Protein AF-A0A4P9UTI0-F1 (afdb_monomer_lite)

Foldseek 3Di:
DDDDDDDDPPCPPPDADPDDDDPVFWDKAFQQDVVRPTDPDPVGIDTDGPVLRVVCPRPHPVVSCVVVVPPDD

Organism: Methylotuvimicrobium buryatense (NCBI:txid95641)

Secondary structure (DSSP, 8-state):
----PPPP---------SS---TT-EEEEESS-GGGT--SSGGGEEEEEHHHHHHHTTS-HHHHHHHHTT---

pLDDT: mean 79.93, std 19.51, range [38.47, 97.69]

InterPro domains:
  IPR002711 HNH endonuclease [PF01844] (27-59)
  IPR003615 HNH nuclease [cd00085] (27-57)

Structure (mmCIF, N/CA/C/O backbone):
data_AF-A0A4P9UTI0-F1
#
_entry.id   AF-A0A4P9UTI0-F1
#
loop_
_atom_site.group_PDB
_atom_site.id
_atom_site.type_symbol
_atom_site.label_atom_id
_atom_site.label_alt_id
_atom_site.label_comp_id
_atom_site.label_asym_id
_atom_site.label_entity_id
_atom_site.label_seq_id
_atom_site.pdbx_PDB_ins_code
_atom_site.Cartn_x
_atom_site.Cartn_y
_atom_site.Cartn_z
_atom_site.occupancy
_atom_site.B_iso_or_equiv
_atom_site.auth_seq_id
_atom_site.auth_comp_id
_atom_site.auth_asym_id
_atom_site.auth_atom_id
_atom_site.pdbx_PDB_model_num
ATOM 1 N N . MET A 1 1 ? 7.228 -41.452 -22.437 1.00 41.12 1 MET A N 1
ATOM 2 C CA . MET A 1 1 ? 5.819 -41.022 -22.575 1.00 41.12 1 MET A CA 1
ATOM 3 C C . MET A 1 1 ? 5.814 -39.515 -22.778 1.00 41.12 1 MET A C 1
ATOM 5 O O . MET A 1 1 ? 6.304 -38.809 -21.909 1.00 41.12 1 MET A O 1
ATOM 9 N N . LYS A 1 2 ? 5.384 -39.024 -23.946 1.00 39.69 2 LYS A N 1
ATOM 10 C CA . LYS A 1 2 ? 5.226 -37.583 -24.185 1.00 39.69 2 LYS A CA 1
ATOM 11 C C . LYS A 1 2 ? 3.828 -37.199 -23.709 1.00 39.69 2 LYS A C 1
ATOM 13 O O . LYS A 1 2 ? 2.853 -37.679 -24.275 1.00 39.69 2 LYS A O 1
ATOM 18 N N . VAL A 1 3 ? 3.736 -36.403 -22.650 1.00 38.47 3 VAL A N 1
ATOM 19 C CA . VAL A 1 3 ? 2.462 -35.814 -22.228 1.00 38.47 3 VAL A CA 1
ATOM 20 C C . VAL A 1 3 ? 2.280 -34.542 -23.044 1.00 38.47 3 VAL A C 1
ATOM 22 O O . VAL A 1 3 ? 3.014 -33.575 -22.861 1.00 38.47 3 VAL A O 1
ATOM 25 N N . GLN A 1 4 ? 1.344 -34.572 -23.989 1.00 41.44 4 GLN A N 1
ATOM 26 C CA . GLN A 1 4 ? 0.916 -33.383 -24.714 1.00 41.44 4 GLN A CA 1
ATOM 27 C C . GLN A 1 4 ? -0.084 -32.639 -23.824 1.00 41.44 4 GLN A C 1
ATOM 29 O O . GLN A 1 4 ? -1.200 -33.110 -23.620 1.00 41.44 4 GLN A O 1
ATOM 34 N N . ILE A 1 5 ? 0.324 -31.503 -23.257 1.00 50.34 5 ILE A N 1
ATOM 35 C CA . ILE A 1 5 ? -0.590 -30.606 -22.540 1.00 50.34 5 ILE A CA 1
ATOM 36 C C . ILE A 1 5 ? -1.269 -29.723 -23.601 1.00 50.34 5 ILE A C 1
ATOM 38 O O . ILE A 1 5 ? -0.551 -29.079 -24.371 1.00 50.34 5 ILE A O 1
ATOM 42 N N . PRO A 1 6 ? -2.612 -29.697 -23.702 1.00 46.31 6 PRO A N 1
ATOM 43 C CA . PRO A 1 6 ? -3.296 -28.825 -24.649 1.00 46.31 6 PRO A CA 1
ATOM 44 C C . PRO A 1 6 ? -3.081 -27.358 -24.257 1.00 46.31 6 PRO A C 1
ATOM 46 O O . PRO A 1 6 ? -3.178 -26.997 -23.081 1.00 46.31 6 PRO A O 1
ATOM 49 N N . ALA A 1 7 ? -2.768 -26.516 -25.242 1.00 53.44 7 ALA A N 1
ATOM 50 C CA . ALA A 1 7 ? -2.712 -25.074 -25.054 1.00 53.44 7 ALA A CA 1
ATOM 51 C C . ALA A 1 7 ? -4.120 -24.578 -24.698 1.00 53.44 7 ALA A C 1
ATOM 53 O O . ALA A 1 7 ? -5.073 -24.858 -25.420 1.00 53.44 7 ALA A O 1
ATOM 54 N N . ARG A 1 8 ? -4.267 -23.885 -23.565 1.00 60.22 8 ARG A N 1
ATOM 55 C CA . ARG A 1 8 ? -5.523 -23.208 -23.228 1.00 60.22 8 ARG A CA 1
ATOM 56 C C . ARG A 1 8 ? -5.654 -21.992 -24.143 1.00 60.22 8 ARG A C 1
ATOM 58 O O . ARG A 1 8 ? -4.783 -21.127 -24.118 1.00 60.22 8 ARG A O 1
ATOM 65 N N . GLU A 1 9 ? -6.713 -21.952 -24.942 1.00 54.19 9 GLU A N 1
ATOM 66 C CA . GLU A 1 9 ? -7.001 -20.893 -25.923 1.00 54.19 9 GLU A CA 1
ATOM 67 C C . GLU A 1 9 ? -7.643 -19.642 -25.295 1.00 54.19 9 GLU A C 1
ATOM 69 O O . GLU A 1 9 ? -8.176 -18.790 -25.994 1.00 54.19 9 GLU A O 1
ATOM 74 N N . ASP A 1 10 ? -7.536 -19.476 -23.978 1.00 53.69 10 ASP A N 1
ATOM 75 C CA . ASP A 1 10 ? -7.974 -18.273 -23.276 1.00 53.69 10 ASP A CA 1
ATOM 76 C C . ASP A 1 10 ? -6.787 -17.312 -23.163 1.00 53.69 10 ASP A C 1
ATOM 78 O O . ASP A 1 10 ? -6.196 -17.131 -22.094 1.00 53.69 10 ASP A O 1
ATOM 82 N N . THR A 1 11 ? -6.362 -16.724 -24.285 1.00 54.34 11 THR A N 1
ATOM 83 C CA . THR A 1 11 ? -5.306 -15.704 -24.265 1.00 54.34 11 THR A CA 1
ATOM 84 C C . THR A 1 11 ? -5.841 -14.416 -23.643 1.00 54.34 11 THR A C 1
ATOM 86 O O . THR A 1 11 ? -6.110 -13.438 -24.342 1.00 54.34 11 THR A O 1
ATOM 89 N N . VAL A 1 12 ? -5.968 -14.384 -22.315 1.00 56.66 12 VAL A N 1
ATOM 90 C CA . VAL A 1 12 ? -5.950 -13.131 -21.561 1.00 56.66 12 VAL A CA 1
ATOM 91 C C . VAL A 1 12 ? -4.622 -12.480 -21.922 1.00 56.66 12 VAL A C 1
ATOM 93 O O . VAL A 1 12 ? -3.557 -12.971 -21.541 1.00 56.66 12 VAL A O 1
ATOM 96 N N . ARG A 1 13 ? -4.653 -11.427 -22.747 1.00 51.78 13 ARG A N 1
ATOM 97 C CA . ARG A 1 13 ? -3.445 -10.662 -23.064 1.00 51.78 13 ARG A CA 1
ATOM 98 C C . ARG A 1 13 ? -2.924 -10.103 -21.748 1.00 51.78 13 ARG A C 1
ATOM 100 O O . ARG A 1 13 ? -3.443 -9.110 -21.251 1.00 51.78 13 ARG A O 1
ATOM 107 N N . TYR A 1 14 ? -1.904 -10.745 -21.187 1.00 56.62 14 TYR A N 1
ATOM 108 C CA . TYR A 1 14 ? -1.189 -10.219 -20.037 1.00 56.62 14 TYR A CA 1
ATOM 109 C C . TYR A 1 14 ? -0.623 -8.853 -20.433 1.00 56.62 14 TYR A C 1
ATOM 111 O O . TYR A 1 14 ? 0.313 -8.770 -21.230 1.00 56.62 14 TYR A O 1
ATOM 119 N N . LYS A 1 15 ? -1.233 -7.776 -19.932 1.00 65.12 15 LYS A N 1
ATOM 120 C CA . LYS A 1 15 ? -0.699 -6.422 -20.066 1.00 65.12 15 LYS A CA 1
ATOM 121 C C . LYS A 1 15 ? 0.294 -6.223 -18.919 1.00 65.12 15 LYS A C 1
ATOM 123 O O . LYS A 1 15 ? -0.145 -6.084 -17.776 1.00 65.12 15 LYS A O 1
ATOM 128 N N . PRO A 1 16 ? 1.615 -6.243 -19.172 1.00 70.44 16 PRO A N 1
ATOM 129 C CA . PRO A 1 16 ? 2.579 -6.000 -18.113 1.00 70.44 16 PRO A CA 1
ATOM 130 C C . PRO A 1 16 ? 2.395 -4.580 -17.577 1.00 70.44 16 PRO A C 1
ATOM 132 O O . PRO A 1 16 ? 2.290 -3.621 -18.343 1.00 70.44 16 PRO A O 1
ATOM 135 N N . HIS A 1 17 ? 2.380 -4.442 -16.254 1.00 75.88 17 HIS A N 1
ATOM 136 C CA . HIS A 1 17 ? 2.473 -3.130 -15.627 1.00 75.88 17 HIS A CA 1
ATOM 137 C C . HIS A 1 17 ? 3.802 -2.463 -16.051 1.00 75.88 17 HIS A C 1
ATOM 139 O O . HIS A 1 17 ? 4.831 -3.146 -16.057 1.00 75.88 17 HIS A O 1
ATOM 145 N N . PRO A 1 18 ? 3.827 -1.154 -16.379 1.00 75.75 18 PRO A N 1
ATOM 146 C CA . PRO A 1 18 ? 5.030 -0.475 -16.880 1.00 75.75 18 PRO A CA 1
ATOM 147 C C . PRO A 1 18 ? 6.212 -0.558 -15.907 1.00 75.75 18 PRO A C 1
ATOM 149 O O . PRO A 1 18 ? 7.366 -0.648 -16.316 1.00 75.75 18 PRO A O 1
ATOM 15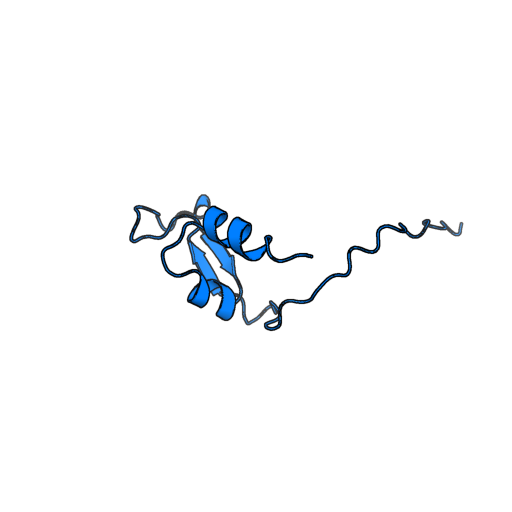2 N N . THR A 1 19 ? 5.928 -0.575 -14.605 1.00 79.06 19 THR A N 1
ATOM 153 C CA . THR A 1 19 ? 6.918 -0.894 -13.572 1.00 79.06 19 THR A CA 1
ATOM 154 C C . THR A 1 19 ? 6.809 -2.367 -13.204 1.00 79.06 19 THR A C 1
ATOM 156 O O . THR A 1 19 ? 5.854 -2.756 -12.526 1.00 79.06 19 THR A O 1
ATOM 159 N N . ALA A 1 20 ? 7.780 -3.172 -13.632 1.00 78.38 20 ALA A N 1
ATOM 160 C CA . ALA A 1 20 ? 7.863 -4.573 -13.249 1.00 78.38 20 ALA A CA 1
ATOM 161 C C . ALA A 1 20 ? 8.187 -4.718 -11.752 1.00 78.38 20 ALA A C 1
ATOM 163 O O . ALA A 1 20 ? 9.072 -4.042 -11.217 1.00 78.38 20 ALA A O 1
ATOM 164 N N . LEU A 1 21 ? 7.492 -5.638 -11.082 1.00 83.69 21 LEU A N 1
ATOM 165 C CA . LEU A 1 21 ? 7.875 -6.107 -9.755 1.00 83.69 21 LEU A CA 1
ATOM 166 C C . LEU A 1 21 ? 9.068 -7.051 -9.909 1.00 83.69 21 LEU A C 1
ATOM 168 O O . LEU A 1 21 ? 8.923 -8.185 -10.359 1.00 83.69 21 LEU A O 1
ATOM 172 N N . THR A 1 22 ? 10.260 -6.568 -9.569 1.00 87.06 22 THR A N 1
ATOM 173 C CA . THR A 1 22 ? 11.462 -7.405 -9.498 1.00 87.06 22 THR A CA 1
ATOM 174 C C . THR A 1 22 ? 11.673 -7.884 -8.066 1.00 87.06 22 THR A C 1
ATOM 176 O O . THR A 1 22 ? 11.061 -7.362 -7.137 1.00 87.06 22 THR A O 1
ATOM 179 N N . LYS A 1 23 ? 12.602 -8.824 -7.858 1.00 86.25 23 LYS A N 1
ATOM 180 C CA . LYS A 1 23 ? 13.018 -9.257 -6.513 1.00 86.25 23 LYS A CA 1
ATOM 181 C C . LYS A 1 23 ? 13.503 -8.099 -5.622 1.00 86.25 23 LYS A C 1
ATOM 183 O O . LYS A 1 23 ? 13.448 -8.215 -4.404 1.00 86.25 23 LYS A O 1
ATOM 188 N N . PHE A 1 24 ? 13.986 -7.007 -6.216 1.00 88.19 24 PHE A N 1
ATOM 189 C CA . PHE A 1 24 ? 14.682 -5.930 -5.505 1.00 88.19 24 PHE A CA 1
ATOM 190 C C . PHE A 1 24 ? 13.891 -4.623 -5.418 1.00 88.19 24 PHE A C 1
ATOM 192 O O . PHE A 1 24 ? 14.321 -3.702 -4.734 1.00 88.19 24 PHE A O 1
ATOM 199 N N . SER A 1 25 ? 12.757 -4.527 -6.112 1.00 89.56 25 SER A N 1
ATOM 200 C CA . SER A 1 25 ? 11.955 -3.305 -6.199 1.00 89.56 25 SER A CA 1
ATOM 201 C C . SER A 1 25 ? 10.499 -3.400 -5.709 1.00 89.56 25 SER A C 1
ATOM 203 O O . SER A 1 25 ? 9.705 -2.542 -6.113 1.00 89.56 25 SER A O 1
ATOM 205 N N . PRO A 1 26 ? 10.077 -4.381 -4.880 1.00 93.31 26 PRO A N 1
ATOM 206 C CA . PRO A 1 26 ? 8.767 -4.288 -4.265 1.00 93.31 26 PRO A CA 1
ATOM 207 C C . PRO A 1 26 ? 8.802 -3.233 -3.157 1.00 93.31 26 PRO A C 1
ATOM 209 O O . PRO A 1 26 ? 9.775 -3.101 -2.415 1.00 93.31 26 PRO A O 1
ATOM 212 N N . THR A 1 27 ? 7.705 -2.506 -3.027 1.00 94.88 27 THR A N 1
ATOM 213 C CA . THR A 1 27 ? 7.401 -1.715 -1.837 1.00 94.88 27 THR A CA 1
ATOM 214 C C . THR A 1 27 ? 6.370 -2.458 -1.007 1.00 94.88 27 THR A C 1
ATOM 216 O O . THR A 1 27 ? 5.610 -3.277 -1.532 1.00 94.88 27 THR A O 1
ATOM 219 N N . LEU A 1 28 ? 6.368 -2.182 0.288 1.00 95.12 28 LEU A N 1
ATOM 220 C CA . LEU A 1 28 ? 5.372 -2.695 1.208 1.00 95.12 28 LEU A CA 1
ATOM 221 C C . LEU A 1 28 ? 4.293 -1.627 1.395 1.00 95.12 28 LEU A C 1
ATOM 223 O O . LEU A 1 28 ? 4.616 -0.448 1.544 1.00 95.12 28 LEU A O 1
ATOM 227 N N . ASP A 1 29 ? 3.034 -2.040 1.327 1.00 95.19 29 ASP A N 1
ATOM 228 C CA . ASP A 1 29 ? 1.885 -1.144 1.299 1.00 95.19 29 ASP A CA 1
ATOM 229 C C . ASP A 1 29 ? 0.756 -1.641 2.214 1.00 95.19 29 ASP A C 1
ATOM 231 O O . ASP A 1 29 ? 0.645 -2.839 2.473 1.00 95.19 29 ASP A O 1
ATOM 235 N N . HIS A 1 30 ? -0.082 -0.731 2.713 1.00 96.56 30 HIS A N 1
ATOM 236 C CA . HIS A 1 30 ? -1.151 -1.050 3.667 1.00 96.56 30 HIS A CA 1
ATOM 237 C C . HIS A 1 30 ? -2.503 -1.272 2.987 1.00 96.56 30 HIS A C 1
ATOM 239 O O . HIS A 1 30 ? -3.010 -0.355 2.347 1.00 96.56 30 HIS A O 1
ATOM 245 N N . ILE A 1 31 ? -3.161 -2.413 3.197 1.00 96.06 31 ILE A N 1
ATOM 246 C CA . ILE A 1 31 ? -4.501 -2.698 2.651 1.00 96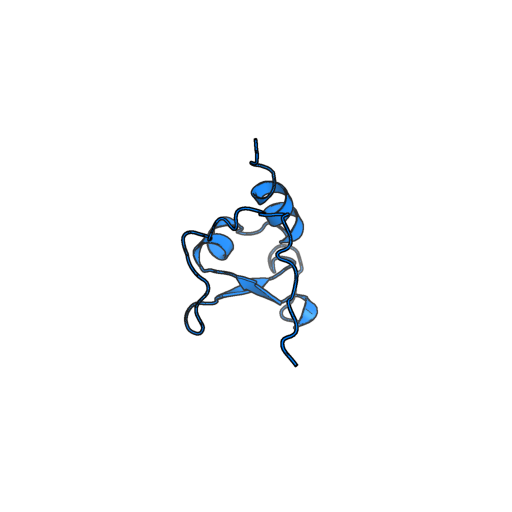.06 31 ILE A CA 1
ATOM 247 C C . ILE A 1 31 ? -5.499 -1.609 3.066 1.00 96.06 31 ILE A C 1
ATOM 249 O O . ILE A 1 31 ? -6.093 -0.944 2.210 1.00 96.06 31 ILE A O 1
ATOM 253 N N . GLN A 1 32 ? -5.609 -1.375 4.372 1.00 97.00 32 GLN A N 1
ATOM 254 C CA . GLN A 1 32 ? -6.250 -0.215 4.974 1.00 97.00 32 GLN A CA 1
ATOM 255 C C . GLN A 1 32 ? -5.168 0.821 5.322 1.00 97.00 32 GLN A C 1
ATOM 257 O O . GLN A 1 32 ? -4.274 0.515 6.111 1.00 97.00 32 GLN A O 1
ATOM 262 N N . PRO A 1 33 ? -5.224 2.052 4.786 1.00 96.56 33 PRO A N 1
ATOM 263 C CA . PRO A 1 33 ? -4.256 3.096 5.108 1.00 96.56 33 PRO A CA 1
ATOM 264 C C . PRO A 1 33 ? -4.208 3.399 6.608 1.00 96.56 33 PRO A C 1
ATOM 266 O O . PRO A 1 33 ? -5.249 3.485 7.263 1.00 96.56 33 PRO A O 1
ATOM 269 N N . VAL A 1 34 ? -3.010 3.670 7.132 1.00 95.94 34 VAL A N 1
ATOM 270 C CA . VAL A 1 34 ? -2.817 4.061 8.543 1.00 95.94 34 VAL A CA 1
ATOM 271 C C . VAL A 1 34 ? -3.643 5.302 8.898 1.00 95.94 34 VAL A C 1
ATOM 273 O O . VAL A 1 34 ? -4.290 5.350 9.940 1.00 95.94 34 VAL A O 1
ATOM 276 N N . SER A 1 35 ? -3.729 6.274 7.984 1.00 96.00 35 SER A N 1
ATOM 277 C CA . SER A 1 35 ? -4.556 7.481 8.146 1.00 96.00 35 SER A CA 1
ATOM 278 C C . SER A 1 35 ? -6.064 7.210 8.232 1.00 96.00 35 SER A C 1
ATOM 280 O O . SER A 1 35 ? -6.830 8.112 8.560 1.00 96.00 35 SER A O 1
ATOM 282 N N . ARG A 1 36 ? -6.498 5.979 7.942 1.00 95.19 36 ARG A N 1
ATOM 283 C CA . ARG A 1 36 ? -7.883 5.509 8.037 1.00 95.19 36 ARG A CA 1
ATOM 284 C C . ARG A 1 36 ? -8.022 4.303 8.975 1.00 95.19 36 ARG A C 1
ATOM 286 O O . ARG A 1 36 ? -8.927 3.493 8.791 1.00 95.19 36 ARG A O 1
ATOM 293 N N . GLY A 1 37 ? -7.129 4.172 9.958 1.00 96.06 37 GLY A N 1
ATOM 294 C CA . GLY A 1 37 ? -7.236 3.169 11.022 1.00 96.06 37 GLY A CA 1
ATOM 295 C C . GLY A 1 37 ? -6.651 1.793 10.699 1.00 96.06 37 GLY A C 1
ATOM 296 O O . GLY A 1 37 ? -6.926 0.848 11.430 1.00 96.06 37 GLY A O 1
ATOM 297 N N . GLY A 1 38 ? -5.866 1.659 9.628 1.00 96.94 38 GLY A N 1
ATOM 298 C CA . GLY A 1 38 ? -5.080 0.448 9.395 1.00 96.94 38 GLY A CA 1
ATOM 299 C C . GLY A 1 38 ? -3.851 0.354 10.301 1.00 96.94 38 GLY A C 1
ATOM 300 O O . GLY A 1 38 ? -3.358 1.363 10.807 1.00 96.94 38 GLY A O 1
ATOM 301 N N . ASP A 1 39 ? -3.337 -0.860 10.478 1.00 97.00 39 ASP A N 1
ATOM 302 C CA . ASP A 1 39 ? -2.191 -1.160 11.339 1.00 97.00 39 ASP A CA 1
ATOM 303 C C . ASP A 1 39 ? -1.003 -1.763 10.562 1.00 97.00 39 ASP A C 1
ATOM 305 O O . ASP A 1 39 ? -1.040 -1.916 9.344 1.00 97.00 39 ASP A O 1
ATOM 309 N N . A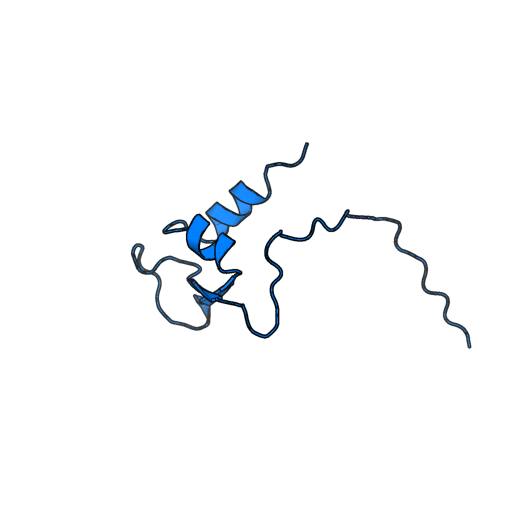SN A 1 40 ? 0.081 -2.099 11.263 1.00 97.06 40 ASN A N 1
ATOM 310 C CA . ASN A 1 40 ? 1.253 -2.765 10.677 1.00 97.06 40 ASN A CA 1
ATOM 311 C C . ASN A 1 40 ? 1.199 -4.295 10.832 1.00 97.06 40 ASN A C 1
ATOM 313 O O . ASN A 1 40 ? 2.240 -4.954 10.814 1.00 97.06 40 ASN A O 1
ATOM 317 N N . SER A 1 41 ? 0.013 -4.869 11.051 1.00 97.69 41 SER A N 1
ATOM 318 C CA . SER A 1 41 ? -0.132 -6.321 11.135 1.00 97.69 41 SER A CA 1
ATOM 319 C C . SER A 1 41 ? 0.145 -6.953 9.773 1.00 97.69 41 SER A C 1
ATOM 321 O O . SER A 1 41 ? -0.173 -6.376 8.739 1.00 97.69 41 SER A O 1
ATOM 323 N N . PHE A 1 42 ? 0.687 -8.171 9.748 1.00 97.44 42 PHE A N 1
ATOM 324 C CA . PHE A 1 42 ? 0.942 -8.883 8.490 1.00 97.44 42 PHE A CA 1
ATOM 325 C C . PHE A 1 42 ? -0.316 -9.004 7.609 1.00 97.44 42 PHE A C 1
ATOM 327 O O . PHE A 1 42 ? -0.219 -8.949 6.388 1.00 97.44 42 PHE A O 1
ATOM 334 N N . GLY A 1 43 ? -1.502 -9.102 8.224 1.00 97.31 43 GLY A N 1
ATOM 335 C CA . GLY A 1 43 ? -2.784 -9.149 7.519 1.00 97.31 43 GLY A CA 1
ATOM 3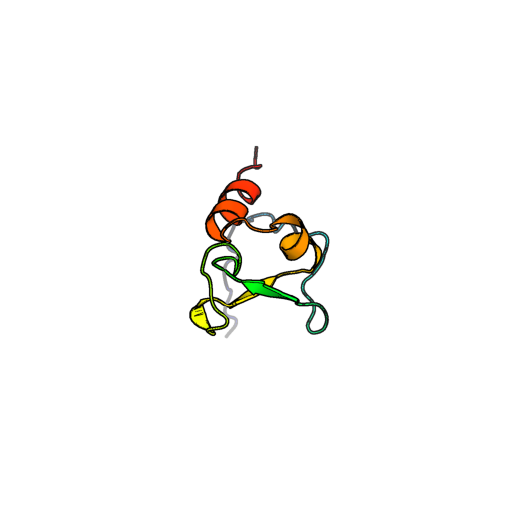36 C C . GLY A 1 43 ? -3.192 -7.835 6.847 1.00 97.31 43 GLY A C 1
ATOM 337 O O . GLY A 1 43 ? -4.037 -7.864 5.959 1.00 97.31 43 GLY A O 1
ATOM 338 N N . ASN A 1 44 ? -2.593 -6.705 7.229 1.00 97.50 44 ASN A N 1
ATOM 339 C CA . ASN A 1 44 ? -2.825 -5.403 6.610 1.00 97.50 44 ASN A CA 1
ATOM 340 C C . ASN A 1 44 ? -1.712 -4.995 5.629 1.00 97.50 44 ASN A C 1
ATOM 342 O O . ASN A 1 44 ? -1.754 -3.883 5.113 1.00 97.50 44 ASN A O 1
ATOM 34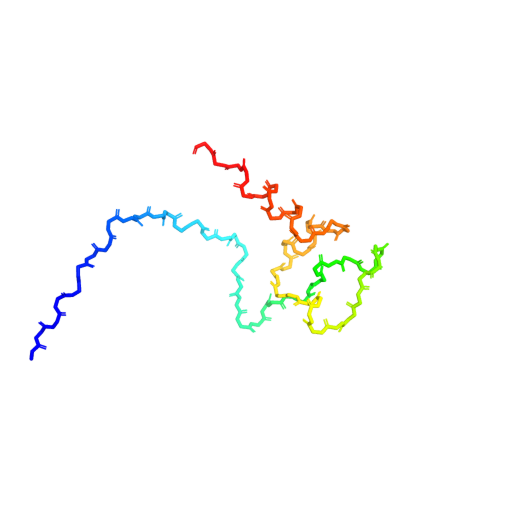6 N N . LEU A 1 45 ? -0.717 -5.846 5.353 1.00 97.31 45 LEU A N 1
ATOM 347 C CA . LEU A 1 45 ? 0.411 -5.507 4.479 1.00 97.31 45 LEU A CA 1
ATOM 348 C C . LEU A 1 45 ? 0.362 -6.299 3.168 1.00 97.31 45 LEU A C 1
ATOM 350 O O . LEU A 1 45 ? 0.080 -7.495 3.150 1.00 97.31 45 LEU A O 1
ATOM 354 N N . ILE A 1 46 ? 0.683 -5.633 2.062 1.00 95.19 46 ILE A N 1
ATOM 355 C CA . ILE A 1 46 ? 0.773 -6.218 0.721 1.00 95.19 46 ILE A CA 1
ATOM 356 C C . ILE A 1 46 ? 2.017 -5.701 -0.010 1.00 95.19 46 ILE A C 1
ATOM 358 O O . ILE A 1 46 ? 2.583 -4.667 0.343 1.00 95.19 46 ILE A O 1
ATOM 362 N N . THR A 1 47 ? 2.464 -6.419 -1.038 1.00 93.81 47 THR A N 1
ATOM 363 C CA . THR A 1 47 ? 3.520 -5.950 -1.938 1.00 93.81 47 THR A CA 1
ATOM 364 C C . THR A 1 47 ? 2.931 -5.173 -3.114 1.00 93.81 47 THR A C 1
ATOM 366 O O . THR A 1 47 ? 1.976 -5.603 -3.757 1.00 93.81 47 THR A O 1
ATOM 369 N N . ALA A 1 48 ? 3.526 -4.024 -3.428 1.00 92.38 48 ALA A N 1
ATOM 370 C CA . ALA A 1 48 ? 3.132 -3.178 -4.551 1.00 92.38 48 ALA A CA 1
ATOM 371 C C . ALA A 1 48 ? 4.365 -2.574 -5.230 1.00 92.38 48 ALA A C 1
ATOM 373 O O . ALA A 1 48 ? 5.413 -2.401 -4.605 1.00 92.38 48 ALA A O 1
ATOM 374 N N . CYS A 1 49 ? 4.273 -2.233 -6.518 1.00 91.69 49 CYS A N 1
ATOM 375 C CA . CYS A 1 49 ? 5.337 -1.455 -7.151 1.00 91.69 49 CYS A CA 1
ATOM 376 C C . CYS A 1 49 ? 5.273 -0.004 -6.655 1.00 91.69 49 CYS A C 1
ATOM 378 O O . CYS A 1 49 ? 4.204 0.472 -6.268 1.00 91.69 49 CYS A O 1
ATOM 380 N N . LEU A 1 50 ? 6.398 0.713 -6.716 1.00 91.38 50 LEU A N 1
ATOM 381 C CA . LEU A 1 50 ? 6.478 2.099 -6.242 1.00 91.38 50 LEU A CA 1
ATOM 382 C C . LEU A 1 50 ? 5.408 3.005 -6.877 1.00 91.38 50 LEU A C 1
ATOM 384 O O . LEU A 1 50 ? 4.803 3.816 -6.186 1.00 91.38 50 LEU A O 1
ATOM 388 N N . HIS A 1 51 ? 5.148 2.833 -8.177 1.00 91.12 51 HIS A N 1
ATOM 389 C CA . HIS A 1 51 ? 4.163 3.630 -8.909 1.00 91.12 51 HIS A CA 1
ATOM 390 C C . HIS A 1 51 ? 2.736 3.411 -8.391 1.00 91.12 51 HIS A C 1
ATOM 392 O O . HIS A 1 51 ? 2.061 4.378 -8.063 1.00 91.12 51 HIS A O 1
ATOM 398 N N . CYS A 1 52 ? 2.292 2.153 -8.268 1.00 91.50 52 CYS A N 1
ATOM 399 C CA . CYS A 1 52 ? 0.950 1.841 -7.764 1.00 91.50 52 CYS A CA 1
ATOM 400 C C . CYS A 1 52 ? 0.770 2.302 -6.318 1.00 91.50 52 CYS A C 1
ATOM 402 O O . CYS A 1 52 ? -0.273 2.850 -5.979 1.00 91.50 52 CYS A O 1
ATOM 404 N N . ASN A 1 53 ? 1.787 2.077 -5.482 1.00 93.69 53 ASN A N 1
ATOM 405 C CA . ASN A 1 53 ? 1.763 2.470 -4.078 1.00 93.69 53 ASN A CA 1
ATOM 406 C C . ASN A 1 53 ? 1.596 3.997 -3.947 1.00 93.69 53 ASN A C 1
ATOM 408 O O . ASN A 1 53 ? 0.667 4.477 -3.299 1.00 93.69 53 ASN A O 1
ATOM 412 N N . ALA A 1 54 ? 2.417 4.768 -4.669 1.00 92.31 54 ALA A N 1
ATOM 413 C CA . ALA A 1 54 ? 2.329 6.227 -4.677 1.00 92.31 54 ALA A CA 1
ATOM 414 C C . ALA A 1 54 ? 1.000 6.748 -5.258 1.00 92.31 54 ALA A C 1
ATOM 416 O O . ALA A 1 54 ? 0.414 7.679 -4.710 1.00 92.31 54 ALA A O 1
ATOM 417 N N . GLU A 1 55 ? 0.509 6.146 -6.345 1.00 93.19 55 GLU A N 1
ATOM 418 C CA . GLU A 1 55 ? -0.748 6.526 -7.005 1.00 93.19 55 GLU A CA 1
ATOM 419 C C . GLU A 1 55 ? -1.982 6.257 -6.127 1.00 93.19 55 GLU A C 1
ATOM 421 O O . GLU A 1 55 ? -2.926 7.051 -6.113 1.00 93.19 55 GLU A O 1
ATOM 426 N N . ARG A 1 56 ? -1.991 5.145 -5.379 1.00 92.50 56 ARG A N 1
ATOM 427 C CA . ARG A 1 56 ? -3.112 4.755 -4.512 1.00 92.50 56 ARG A CA 1
ATOM 428 C C . ARG A 1 56 ? -3.359 5.771 -3.397 1.00 92.50 56 ARG A C 1
ATOM 430 O O . ARG A 1 56 ? -4.516 6.067 -3.080 1.00 92.50 56 ARG A O 1
ATOM 437 N N . GLY A 1 57 ? -2.288 6.289 -2.797 1.00 92.25 57 GLY A N 1
ATOM 438 C CA . GLY A 1 57 ? -2.357 7.237 -1.688 1.00 92.25 57 GLY A CA 1
ATOM 439 C C . GLY A 1 57 ? -3.102 6.665 -0.476 1.00 92.25 57 GLY A C 1
ATOM 440 O O . GLY A 1 57 ? -2.785 5.590 0.019 1.00 92.25 57 GLY A O 1
ATOM 441 N N . ASN A 1 58 ? -4.115 7.384 0.016 1.00 93.19 58 ASN A N 1
ATOM 442 C CA . ASN A 1 58 ? -4.902 6.995 1.195 1.00 93.19 58 ASN A CA 1
ATOM 443 C C . ASN A 1 58 ? -6.218 6.264 0.859 1.00 93.19 58 ASN A C 1
ATOM 445 O O . ASN A 1 58 ? -7.154 6.277 1.667 1.00 93.19 58 ASN A O 1
ATOM 449 N N . LYS A 1 59 ? -6.324 5.656 -0.326 1.00 94.19 59 LYS A N 1
ATOM 450 C CA . LYS A 1 59 ? -7.477 4.829 -0.705 1.00 94.19 59 LYS A CA 1
ATOM 451 C C . LYS A 1 59 ? -7.277 3.387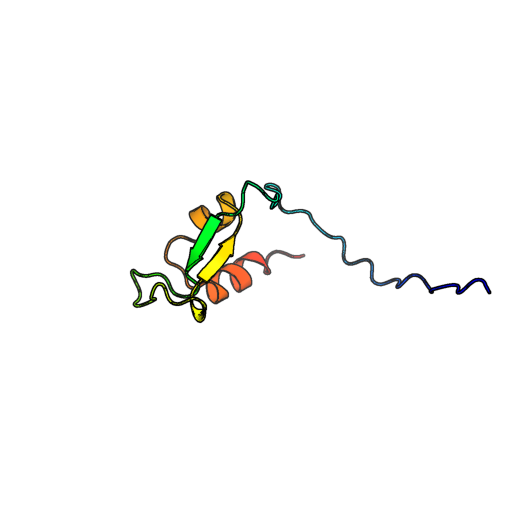 -0.215 1.00 94.19 59 LYS A C 1
ATOM 453 O O . LYS A 1 59 ? -6.188 2.851 -0.416 1.00 94.19 59 LYS A O 1
ATOM 458 N N . PRO A 1 60 ? -8.288 2.727 0.375 1.00 92.19 60 PRO A N 1
ATOM 459 C CA . PRO A 1 60 ? -8.262 1.280 0.596 1.00 92.19 60 PRO A CA 1
ATOM 460 C C . PRO A 1 60 ? -7.869 0.515 -0.677 1.00 92.19 60 PRO A C 1
ATOM 462 O O . PRO A 1 60 ? -8.266 0.898 -1.779 1.00 92.19 60 PRO A O 1
ATOM 465 N N . VAL A 1 61 ? -7.082 -0.559 -0.543 1.00 92.75 61 VAL A N 1
ATOM 466 C CA . VAL A 1 61 ? -6.572 -1.327 -1.701 1.00 92.75 61 VAL A CA 1
ATOM 467 C C . VAL A 1 61 ? -7.702 -1.800 -2.613 1.00 92.75 61 VAL A C 1
ATOM 469 O O . VAL A 1 61 ? -7.584 -1.680 -3.831 1.00 92.75 61 VAL A O 1
ATOM 472 N N . MET A 1 62 ? -8.815 -2.264 -2.044 1.00 90.88 62 MET A N 1
ATOM 473 C CA . MET A 1 62 ? -9.954 -2.754 -2.826 1.00 90.88 62 MET A CA 1
ATOM 474 C C . MET A 1 62 ? -10.572 -1.669 -3.715 1.00 90.88 62 MET A C 1
ATOM 476 O O . MET A 1 62 ? -10.885 -1.939 -4.875 1.00 90.88 62 MET A O 1
ATOM 480 N N . ASP A 1 63 ? -10.672 -0.432 -3.222 1.00 90.94 63 ASP A N 1
ATOM 481 C CA . ASP A 1 63 ? -11.210 0.692 -3.995 1.00 90.94 63 ASP A CA 1
ATOM 482 C C . ASP A 1 63 ? -10.307 1.014 -5.191 1.00 90.94 63 ASP A C 1
ATOM 484 O O . ASP A 1 63 ? -10.783 1.245 -6.304 1.00 90.94 63 ASP A O 1
ATOM 488 N N . TYR A 1 64 ? -8.990 1.003 -4.971 1.00 90.62 64 TYR A N 1
ATOM 489 C CA . TYR A 1 64 ? -8.000 1.275 -6.011 1.00 90.62 64 TYR A CA 1
ATOM 490 C C . TYR A 1 64 ? -7.969 0.185 -7.084 1.00 90.62 64 TYR A C 1
ATOM 492 O O . TYR A 1 64 ? -7.986 0.500 -8.272 1.00 90.62 64 TYR A O 1
ATOM 500 N N . VAL A 1 65 ? -7.971 -1.090 -6.687 1.00 87.38 65 VAL A N 1
ATOM 501 C CA . VAL A 1 65 ? -7.958 -2.218 -7.632 1.00 87.38 65 VAL A CA 1
ATOM 502 C C . VAL A 1 65 ? -9.230 -2.235 -8.478 1.00 87.38 65 VAL A C 1
ATOM 504 O O . VAL A 1 65 ? -9.147 -2.430 -9.689 1.00 87.38 65 VAL A O 1
ATOM 507 N N . THR A 1 66 ? -10.387 -1.948 -7.875 1.00 88.44 66 THR A N 1
ATOM 508 C CA . THR A 1 66 ? -11.667 -1.873 -8.597 1.00 88.44 66 THR A CA 1
ATOM 509 C C . THR A 1 66 ? -11.669 -0.737 -9.625 1.00 88.44 66 THR A C 1
ATOM 511 O O . THR A 1 66 ? -12.107 -0.929 -10.754 1.00 88.44 66 THR A O 1
ATOM 514 N N . GLN A 1 67 ? -11.121 0.433 -9.275 1.00 83.81 67 GLN A N 1
ATOM 515 C CA . GLN A 1 67 ? -10.991 1.570 -10.200 1.00 83.81 67 GLN A CA 1
ATOM 516 C C . GLN A 1 67 ? -9.992 1.286 -11.332 1.00 83.81 67 GLN A C 1
ATOM 518 O O . GLN A 1 67 ? -10.249 1.620 -12.486 1.00 83.81 67 GLN A O 1
ATOM 523 N N . LYS A 1 68 ? -8.853 0.661 -11.015 1.00 75.31 68 LYS A N 1
ATOM 524 C CA . LYS A 1 68 ? -7.781 0.387 -11.981 1.00 75.31 68 LYS A CA 1
ATOM 525 C C . LYS A 1 68 ? -8.134 -0.742 -12.952 1.00 75.31 68 LYS A C 1
ATOM 527 O O . LYS A 1 68 ? -7.727 -0.690 -14.109 1.00 75.31 68 LYS A O 1
ATOM 532 N N . GLY A 1 69 ? -8.897 -1.736 -12.494 1.00 62.50 69 GLY A N 1
ATOM 533 C CA . GLY A 1 69 ? -9.412 -2.830 -13.322 1.00 62.50 69 GLY A CA 1
ATOM 534 C C . GLY A 1 69 ? -10.581 -2.437 -14.232 1.00 62.50 69 GLY A C 1
ATOM 535 O O . GLY A 1 69 ? -10.942 -3.215 -15.103 1.00 62.50 69 GLY A O 1
ATOM 536 N N . GLY A 1 70 ? -11.161 -1.243 -14.060 1.00 45.53 70 GLY A N 1
ATOM 537 C CA . GLY A 1 70 ? -12.359 -0.786 -14.775 1.00 45.53 70 GLY A CA 1
ATOM 538 C C . GLY A 1 70 ? -12.131 -0.040 -16.096 1.00 45.53 70 GLY A C 1
ATOM 539 O O . GLY A 1 70 ? -13.082 0.528 -16.618 1.00 45.53 70 GLY A O 1
ATOM 540 N N . ASN A 1 71 ? -10.910 -0.015 -16.643 1.00 44.25 71 ASN A N 1
ATOM 541 C CA . ASN A 1 71 ? -10.611 0.601 -17.947 1.00 44.25 71 ASN A CA 1
ATOM 542 C C . ASN A 1 71 ? -10.210 -0.452 -19.000 1.00 44.25 71 ASN A C 1
ATOM 544 O O . ASN A 1 71 ? -9.139 -0.369 -19.609 1.00 44.25 71 ASN A O 1
ATOM 548 N N . GLU A 1 72 ? -11.080 -1.437 -19.220 1.00 43.16 72 GLU A N 1
ATOM 549 C CA . GLU A 1 72 ? -11.116 -2.237 -20.451 1.00 43.16 72 GLU A CA 1
ATOM 550 C C . GLU A 1 72 ? -12.330 -1.798 -21.291 1.00 43.16 72 GLU A C 1
ATOM 552 O O . GLU A 1 72 ? -13.458 -1.940 -20.817 1.00 43.16 72 GLU A O 1
ATOM 557 N N . PRO A 1 73 ? -12.151 -1.237 -22.504 1.00 45.22 73 PRO A N 1
ATOM 558 C CA . PRO A 1 73 ? -13.065 -1.532 -23.601 1.00 45.22 73 PRO A CA 1
ATOM 559 C C . PRO A 1 73 ? -12.863 -2.968 -24.102 1.00 45.22 73 PRO A C 1
ATOM 561 O O . PRO A 1 73 ? -11.698 -3.443 -24.093 1.00 45.22 73 PRO A O 1
#

Sequence (73 aa):
MKVQIPAREDTVRYKPHPTALTKFSPTLDHIQPVSRGGDNSFGNLITACLHCNAERGNKPVMDYVTQKGGNEP

Radius of gyration: 16.94 Å; chains: 1; bounding box: 28×48×37 Å